Protein AF-A0A255UBE8-F1 (afdb_monomer_lite)

Radius of gyration: 16.3 Å; chains: 1; bounding box: 44×37×41 Å

Sequence (126 aa):
MAIALPIFAIVAGAEHLIARMTGATYNEVNIIVYYLVIPLSWTLMLDYITRMPFLTPMFMSAWIIFIWKDKMSFRNRCDWAFKKSVDFLLWFKKIGWNYVVSSVIICVVIPILVYIELIYAIINLN

Structure (mmCIF, N/CA/C/O backbone):
data_AF-A0A255UBE8-F1
#
_entry.id   AF-A0A255UBE8-F1
#
loop_
_atom_site.group_PDB
_atom_site.id
_atom_site.type_symbol
_atom_site.label_atom_id
_atom_site.label_alt_id
_atom_site.label_comp_id
_atom_site.label_asym_id
_atom_site.label_entity_id
_atom_site.label_seq_id
_atom_site.pdbx_PDB_ins_code
_atom_site.Cartn_x
_atom_site.Cartn_y
_atom_site.Cartn_z
_atom_site.occupancy
_atom_site.B_iso_or_equiv
_atom_site.auth_seq_id
_atom_site.auth_comp_id
_atom_site.auth_asym_id
_atom_site.auth_atom_id
_atom_site.pdbx_PDB_model_num
ATOM 1 N N . MET A 1 1 ?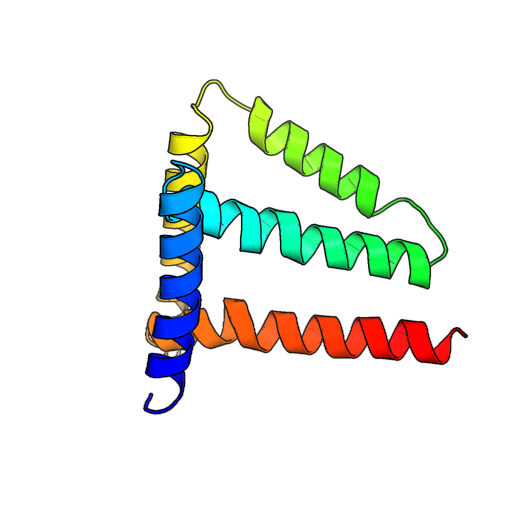 -8.830 -14.635 -16.910 1.00 59.69 1 MET A N 1
ATOM 2 C CA . MET A 1 1 ? -7.940 -13.703 -17.647 1.00 59.69 1 MET A CA 1
ATOM 3 C C . MET A 1 1 ? -8.709 -12.522 -18.243 1.00 59.69 1 MET A C 1
ATOM 5 O O . MET A 1 1 ? -8.284 -11.399 -18.021 1.00 59.69 1 MET A O 1
ATOM 9 N N . ALA A 1 2 ? -9.855 -12.756 -18.903 1.00 66.06 2 ALA A N 1
ATOM 10 C CA . ALA A 1 2 ? -10.645 -11.715 -19.581 1.00 66.06 2 ALA A CA 1
ATOM 11 C C . ALA A 1 2 ? -11.053 -10.511 -18.702 1.00 66.06 2 ALA A C 1
ATOM 13 O O . ALA A 1 2 ? -11.004 -9.386 -19.177 1.00 66.06 2 ALA A O 1
ATOM 14 N N . ILE A 1 3 ? -11.392 -10.725 -17.423 1.00 76.62 3 ILE A N 1
ATOM 15 C CA . ILE A 1 3 ? -11.846 -9.647 -16.518 1.00 76.62 3 ILE A CA 1
ATOM 16 C C . ILE A 1 3 ? -10.684 -8.995 -15.745 1.00 76.62 3 ILE A C 1
ATOM 18 O O . ILE A 1 3 ? -10.732 -7.815 -15.422 1.00 76.62 3 ILE A O 1
ATOM 22 N N . ALA A 1 4 ? -9.600 -9.730 -15.479 1.00 81.06 4 ALA A N 1
ATOM 23 C CA . ALA A 1 4 ? -8.465 -9.199 -14.718 1.00 81.06 4 ALA A CA 1
ATOM 24 C C . ALA A 1 4 ? -7.680 -8.140 -15.509 1.00 81.06 4 ALA A C 1
ATOM 26 O O . ALA A 1 4 ? -7.218 -7.158 -14.941 1.00 81.06 4 ALA A O 1
ATOM 27 N N . LEU A 1 5 ? -7.554 -8.313 -16.826 1.00 87.69 5 LEU A N 1
ATOM 28 C CA . LEU A 1 5 ? -6.809 -7.384 -17.672 1.00 87.69 5 LEU A CA 1
ATOM 29 C C . LEU A 1 5 ? -7.373 -5.946 -17.673 1.00 87.69 5 LEU A C 1
ATOM 31 O O . LEU A 1 5 ? -6.585 -5.029 -17.442 1.00 87.69 5 LEU A O 1
ATOM 35 N N . PRO A 1 6 ? -8.685 -5.705 -17.881 1.00 92.50 6 PRO A N 1
ATOM 36 C CA . PRO A 1 6 ? -9.227 -4.348 -17.828 1.00 92.50 6 PRO A CA 1
ATOM 37 C C . PRO A 1 6 ? -9.128 -3.734 -16.427 1.00 92.50 6 PRO A C 1
ATOM 39 O O . PRO A 1 6 ? -8.772 -2.566 -16.315 1.00 92.50 6 PRO A O 1
ATOM 42 N N . ILE A 1 7 ? -9.361 -4.512 -15.361 1.00 91.88 7 ILE A N 1
ATOM 43 C CA . ILE A 1 7 ? -9.212 -4.023 -13.978 1.00 91.88 7 ILE A CA 1
ATOM 44 C C . ILE A 1 7 ? -7.767 -3.590 -13.727 1.00 91.88 7 ILE A C 1
ATOM 46 O O . ILE A 1 7 ? -7.525 -2.481 -13.258 1.00 91.88 7 ILE A O 1
ATOM 50 N N . PHE A 1 8 ? -6.804 -4.437 -14.092 1.00 92.44 8 PHE A N 1
ATOM 51 C CA . PHE A 1 8 ? -5.386 -4.120 -13.975 1.00 92.44 8 PHE A CA 1
ATOM 52 C C . PHE A 1 8 ? -5.026 -2.846 -14.744 1.00 92.44 8 PHE A C 1
ATOM 54 O O . PHE A 1 8 ? -4.352 -1.978 -14.200 1.00 92.44 8 PHE A O 1
ATOM 61 N N . ALA A 1 9 ? -5.500 -2.709 -15.985 1.00 93.31 9 ALA A N 1
ATOM 62 C CA . ALA A 1 9 ? -5.220 -1.540 -16.813 1.00 93.31 9 ALA A CA 1
ATOM 63 C C . ALA A 1 9 ? -5.778 -0.243 -16.206 1.00 93.31 9 ALA A C 1
ATOM 65 O O . ALA A 1 9 ? -5.100 0.781 -16.240 1.00 93.31 9 ALA A O 1
ATOM 66 N N . ILE A 1 10 ? -6.979 -0.287 -15.621 1.00 94.81 10 ILE A N 1
ATOM 67 C CA . ILE A 1 10 ? -7.586 0.865 -14.942 1.00 94.81 10 ILE A CA 1
ATOM 68 C C . ILE A 1 10 ? -6.761 1.259 -13.716 1.00 94.81 10 ILE A C 1
ATOM 70 O O . ILE A 1 10 ? -6.408 2.426 -13.564 1.00 94.81 10 ILE A O 1
ATOM 74 N N . VAL A 1 11 ? -6.426 0.289 -12.863 1.00 94.56 11 VAL A N 1
ATOM 75 C CA . VAL A 1 11 ? -5.694 0.532 -11.612 1.00 94.56 11 VAL A CA 1
ATOM 76 C C . VAL A 1 11 ? -4.277 1.036 -11.891 1.00 94.56 11 VAL A C 1
ATOM 78 O O . VAL A 1 11 ? -3.897 2.104 -11.413 1.00 94.56 11 VAL A O 1
ATOM 81 N N . ALA A 1 12 ? -3.527 0.345 -12.753 1.00 94.25 12 ALA A N 1
ATOM 82 C CA . ALA A 1 12 ? -2.194 0.782 -13.159 1.00 94.25 12 ALA A CA 1
ATOM 83 C C . ALA A 1 12 ? -2.238 2.138 -13.886 1.00 94.25 12 ALA A C 1
ATOM 85 O O . ALA A 1 12 ? -1.360 2.979 -13.696 1.00 94.25 12 ALA A O 1
ATOM 86 N N . GLY A 1 13 ? -3.275 2.382 -14.694 1.00 95.25 13 GLY A N 1
ATOM 87 C CA . GLY A 1 13 ? -3.510 3.667 -15.348 1.00 95.25 13 GLY A CA 1
ATOM 88 C C . GLY A 1 13 ? -3.728 4.807 -14.351 1.00 95.25 13 GLY A C 1
ATOM 89 O O . GLY A 1 13 ? -3.142 5.877 -14.516 1.00 95.25 13 GLY A O 1
ATOM 90 N N . ALA A 1 14 ? -4.508 4.572 -13.292 1.00 95.69 14 ALA A N 1
ATOM 91 C CA . ALA A 1 14 ? -4.726 5.537 -12.218 1.00 95.69 14 ALA A CA 1
ATOM 92 C C . ALA A 1 14 ? -3.424 5.848 -11.462 1.00 95.69 14 ALA A C 1
ATOM 94 O O . ALA A 1 14 ? -3.098 7.014 -11.250 1.00 95.69 14 ALA A O 1
ATOM 95 N N . GLU A 1 15 ? -2.626 4.831 -11.132 1.00 95.06 15 GLU A N 1
ATOM 96 C CA . GLU A 1 15 ? -1.307 5.017 -10.511 1.00 95.06 15 GLU A CA 1
ATOM 97 C C . GLU A 1 15 ? -0.355 5.820 -11.402 1.00 95.06 15 GLU A C 1
ATOM 99 O O . GLU A 1 15 ? 0.311 6.743 -10.934 1.00 95.06 15 GLU A O 1
ATOM 104 N N . HIS A 1 16 ? -0.319 5.521 -12.703 1.00 96.06 16 HIS A N 1
ATOM 105 C CA . HIS A 1 16 ? 0.471 6.291 -13.661 1.00 96.06 16 HIS A CA 1
ATOM 106 C C . HIS A 1 16 ? -0.002 7.743 -13.785 1.00 96.06 16 HIS A C 1
ATOM 108 O O . HIS A 1 16 ? 0.830 8.637 -13.959 1.00 96.06 16 HIS A O 1
ATOM 114 N N . LEU A 1 17 ? -1.308 7.998 -13.695 1.00 96.25 17 LEU A N 1
ATOM 115 C CA . LEU A 1 17 ? -1.852 9.353 -13.688 1.00 96.25 17 LEU A CA 1
ATOM 116 C C . LEU A 1 17 ? -1.407 10.114 -12.433 1.00 96.25 17 LEU A C 1
ATOM 118 O O . LEU A 1 17 ? -0.892 11.225 -12.552 1.00 96.25 17 LEU A O 1
ATOM 122 N N . ILE A 1 18 ? -1.527 9.495 -11.256 1.00 94.94 18 ILE A N 1
ATOM 123 C CA . ILE A 1 18 ? -1.068 10.074 -9.985 1.00 94.94 18 ILE A CA 1
ATOM 124 C C . ILE A 1 18 ? 0.435 10.367 -10.047 1.00 94.94 18 ILE A C 1
ATOM 126 O O . ILE A 1 18 ? 0.862 11.460 -9.676 1.00 94.94 18 ILE A O 1
ATOM 130 N N . ALA A 1 19 ? 1.234 9.436 -10.575 1.00 95.81 19 ALA A N 1
ATOM 131 C CA . ALA A 1 19 ? 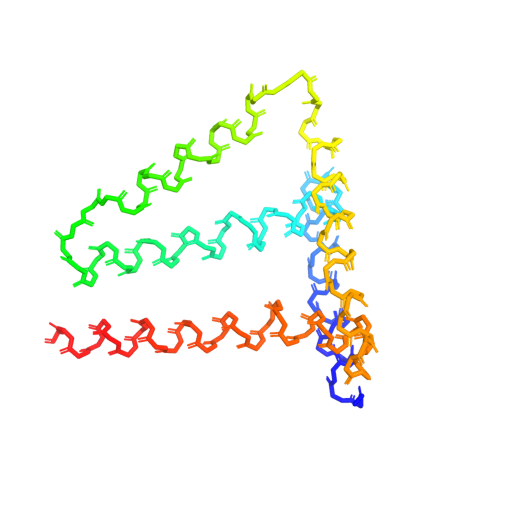2.676 9.604 -10.754 1.00 95.81 19 ALA A CA 1
ATOM 132 C C . ALA A 1 19 ? 2.993 10.838 -11.618 1.00 95.81 19 ALA A C 1
ATOM 134 O O . ALA A 1 19 ? 3.781 11.696 -11.227 1.00 95.81 19 ALA A O 1
ATOM 135 N N . ARG A 1 20 ? 2.296 11.001 -12.751 1.00 95.69 20 ARG A N 1
ATOM 136 C CA . ARG A 1 20 ? 2.448 12.183 -13.617 1.00 95.69 20 ARG A CA 1
ATOM 137 C C . ARG A 1 20 ? 2.052 13.487 -12.926 1.00 95.69 20 ARG A C 1
ATOM 139 O O . ARG A 1 20 ? 2.7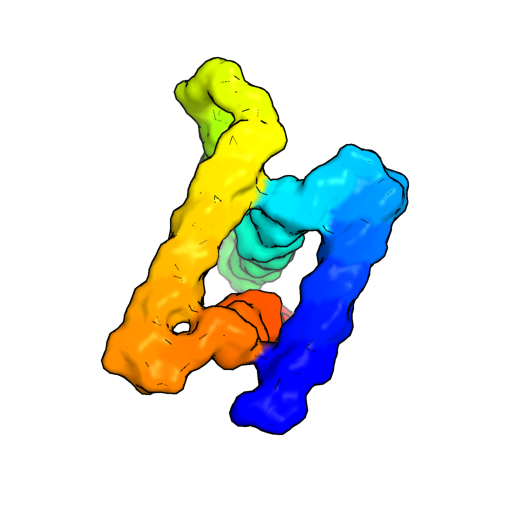45 14.482 -13.102 1.00 95.69 20 ARG A O 1
ATOM 146 N N . MET A 1 21 ? 0.960 13.493 -12.161 1.00 96.19 21 MET A N 1
ATOM 147 C CA . MET A 1 21 ? 0.469 14.697 -11.475 1.00 96.19 21 MET A CA 1
ATOM 148 C C . MET A 1 21 ? 1.374 15.137 -10.321 1.00 96.19 21 MET A C 1
ATOM 150 O O . MET A 1 21 ? 1.497 16.327 -10.056 1.00 96.19 21 MET A O 1
ATOM 154 N N . THR A 1 22 ? 1.994 14.183 -9.629 1.00 92.81 22 THR A N 1
ATOM 155 C CA . THR A 1 22 ? 2.827 14.438 -8.442 1.00 92.81 22 THR A CA 1
ATOM 156 C C . THR A 1 22 ? 4.313 14.591 -8.761 1.00 92.81 22 THR A C 1
ATOM 158 O O . THR A 1 22 ? 5.083 14.998 -7.895 1.00 92.81 22 THR A O 1
ATOM 161 N N . GLY A 1 23 ? 4.736 14.250 -9.982 1.00 93.31 23 GLY A N 1
ATOM 162 C CA . GLY A 1 23 ? 6.152 14.142 -10.344 1.00 93.31 23 GLY A CA 1
ATOM 163 C C . GLY A 1 23 ? 6.848 12.913 -9.743 1.00 93.31 23 GLY A C 1
ATOM 164 O O . GLY A 1 23 ? 8.059 12.764 -9.905 1.00 93.31 23 GLY A O 1
ATOM 165 N N . ALA A 1 24 ? 6.101 12.035 -9.068 1.00 94.12 24 ALA A N 1
ATOM 166 C CA . ALA A 1 24 ? 6.595 10.766 -8.556 1.00 94.12 24 ALA A CA 1
ATOM 167 C C . ALA A 1 24 ? 6.692 9.712 -9.671 1.00 94.12 24 ALA A C 1
ATOM 169 O O . ALA A 1 24 ? 6.129 9.831 -10.761 1.00 94.12 24 ALA A O 1
ATOM 170 N N . THR A 1 25 ? 7.405 8.633 -9.393 1.00 96.44 25 THR A N 1
ATOM 171 C CA . THR A 1 25 ? 7.438 7.438 -10.232 1.00 96.44 25 THR A CA 1
ATOM 172 C C . THR A 1 25 ? 6.239 6.537 -9.958 1.00 96.44 25 THR A C 1
ATOM 174 O O . THR A 1 25 ? 5.648 6.549 -8.880 1.00 96.44 25 THR A O 1
ATOM 177 N N . TYR A 1 26 ? 5.912 5.691 -10.934 1.00 95.38 26 TYR A N 1
ATOM 178 C CA . TYR A 1 26 ? 4.902 4.645 -10.772 1.00 95.38 26 TYR A CA 1
ATOM 179 C C . TYR A 1 26 ? 5.174 3.761 -9.541 1.00 95.38 26 TYR A C 1
ATOM 181 O O . TYR A 1 26 ? 4.268 3.507 -8.755 1.00 95.38 26 TYR A O 1
ATOM 189 N N . ASN A 1 27 ? 6.433 3.363 -9.330 1.00 96.94 27 ASN A N 1
ATOM 190 C CA . ASN A 1 27 ? 6.830 2.518 -8.203 1.00 96.94 27 ASN A CA 1
ATOM 191 C C . ASN A 1 27 ? 6.614 3.219 -6.856 1.00 96.94 27 ASN A C 1
ATOM 193 O O . ASN A 1 27 ? 6.127 2.600 -5.914 1.00 96.94 27 ASN A O 1
ATOM 197 N N . GLU A 1 28 ? 6.951 4.510 -6.760 1.00 96.94 28 GLU A N 1
ATOM 198 C CA . GLU A 1 28 ? 6.699 5.308 -5.554 1.00 96.94 28 GLU A CA 1
ATOM 199 C C . GLU A 1 28 ? 5.204 5.375 -5.244 1.00 96.94 28 GLU A C 1
ATOM 201 O O . GLU A 1 28 ? 4.808 5.092 -4.115 1.00 96.94 28 GLU A O 1
ATOM 206 N N . VAL A 1 29 ? 4.369 5.671 -6.244 1.00 97.56 29 VAL A N 1
ATOM 207 C CA . VAL A 1 29 ? 2.911 5.709 -6.069 1.00 97.56 29 VAL A CA 1
ATOM 208 C C . VAL A 1 29 ? 2.371 4.346 -5.649 1.00 97.56 29 VAL A C 1
ATOM 210 O O . VAL A 1 29 ? 1.607 4.271 -4.691 1.00 97.56 29 VAL A O 1
ATOM 213 N N . ASN A 1 30 ? 2.796 3.268 -6.308 1.00 97.06 30 ASN A N 1
ATOM 214 C CA . ASN A 1 30 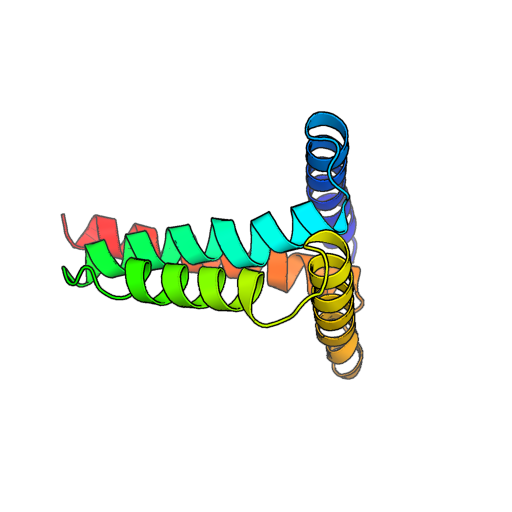? 2.358 1.912 -5.991 1.00 97.06 30 ASN A CA 1
ATOM 215 C C . ASN A 1 30 ? 2.696 1.535 -4.535 1.00 97.06 30 ASN A C 1
ATOM 217 O O . ASN A 1 30 ? 1.831 1.072 -3.791 1.00 97.06 30 ASN A O 1
ATOM 221 N N . ILE A 1 31 ? 3.925 1.823 -4.090 1.00 97.12 31 ILE A N 1
ATOM 222 C CA . ILE A 1 31 ? 4.352 1.579 -2.707 1.00 97.12 31 ILE A CA 1
ATOM 223 C C . ILE A 1 31 ? 3.573 2.447 -1.715 1.00 97.12 31 ILE A C 1
ATOM 225 O O . ILE A 1 31 ? 3.101 1.934 -0.702 1.00 97.12 31 ILE A O 1
ATOM 229 N N . ILE A 1 32 ? 3.377 3.735 -1.996 1.00 96.25 32 ILE A N 1
ATOM 230 C CA . ILE A 1 32 ? 2.589 4.615 -1.123 1.00 96.25 32 ILE A CA 1
ATOM 231 C C . ILE A 1 32 ? 1.143 4.113 -1.013 1.00 96.25 32 ILE A C 1
ATOM 233 O O . ILE A 1 32 ? 0.616 3.990 0.089 1.00 96.25 32 ILE A O 1
ATOM 237 N N . VAL A 1 33 ? 0.486 3.779 -2.120 1.00 96.38 33 VAL A N 1
ATOM 238 C CA . VAL A 1 33 ? -0.921 3.358 -2.099 1.00 96.38 33 VAL A CA 1
ATOM 239 C C . VAL A 1 33 ? -1.087 2.034 -1.353 1.00 96.38 33 VAL A C 1
ATOM 241 O O . VAL A 1 33 ? -1.876 1.957 -0.408 1.00 96.38 33 VAL A O 1
ATOM 244 N N . TYR A 1 34 ? -0.325 1.006 -1.732 1.00 96.44 34 TYR A N 1
ATOM 245 C CA . TYR A 1 34 ? -0.554 -0.354 -1.239 1.00 96.44 34 TYR A CA 1
ATOM 246 C C . TYR A 1 34 ? 0.128 -0.682 0.077 1.00 96.44 34 TYR A C 1
ATOM 248 O O . TYR A 1 34 ? -0.343 -1.569 0.785 1.00 96.44 34 TYR A O 1
ATOM 256 N N . TYR A 1 35 ? 1.210 0.012 0.422 1.00 95.88 35 TYR A N 1
ATOM 257 C CA . TYR A 1 35 ? 1.936 -0.257 1.658 1.00 95.88 35 TYR A CA 1
ATOM 258 C C . TYR A 1 35 ? 1.747 0.830 2.713 1.00 95.88 35 TYR A C 1
ATOM 260 O O . TYR A 1 35 ? 2.022 0.536 3.872 1.00 95.88 35 TYR A O 1
ATOM 268 N N . LEU A 1 36 ? 1.302 2.046 2.364 1.00 96.00 36 LEU A N 1
ATOM 269 C CA . LEU A 1 36 ? 1.026 3.117 3.332 1.00 96.00 36 LEU A CA 1
ATOM 270 C C . LEU A 1 36 ? -0.471 3.402 3.441 1.00 96.00 36 LEU A C 1
ATOM 272 O O . LEU A 1 36 ? -1.051 3.131 4.483 1.00 96.00 36 LEU A O 1
ATOM 276 N N . VAL A 1 37 ? -1.101 3.927 2.389 1.00 97.00 37 VAL A N 1
ATOM 277 C CA . VAL A 1 37 ? -2.458 4.501 2.459 1.00 97.00 37 VAL A CA 1
ATOM 278 C C . VAL A 1 37 ? -3.509 3.450 2.806 1.00 97.00 37 VAL A C 1
ATOM 280 O O . VAL A 1 37 ? -4.263 3.631 3.763 1.00 97.00 37 VAL A O 1
ATOM 283 N N . ILE A 1 38 ? -3.551 2.346 2.054 1.00 97.06 38 ILE A N 1
ATOM 284 C CA . ILE A 1 38 ? -4.541 1.288 2.277 1.00 97.06 38 ILE A CA 1
ATOM 285 C C . ILE A 1 38 ? -4.360 0.664 3.674 1.00 97.06 38 ILE A C 1
ATOM 287 O O . ILE A 1 38 ? -5.311 0.721 4.458 1.00 97.06 38 ILE A O 1
ATOM 291 N N . PRO A 1 39 ? -3.171 0.168 4.073 1.00 97.25 39 PRO A N 1
ATOM 292 C CA . PRO A 1 39 ? -3.019 -0.424 5.400 1.00 97.25 39 PRO A CA 1
ATOM 293 C C . PRO A 1 39 ? -3.204 0.576 6.550 1.00 97.25 39 PRO A C 1
ATOM 295 O O . PRO A 1 39 ? -3.775 0.204 7.571 1.00 97.25 39 PRO A O 1
ATOM 298 N N . LEU A 1 40 ? -2.799 1.844 6.390 1.00 97.62 40 LEU A N 1
ATOM 299 C CA . LEU A 1 40 ? -3.034 2.886 7.399 1.00 97.62 40 LEU A CA 1
ATOM 300 C C . LEU A 1 40 ? -4.530 3.112 7.637 1.00 97.62 40 LEU A C 1
ATOM 302 O O . LEU A 1 40 ? -4.966 3.293 8.769 1.00 97.62 40 LEU A O 1
ATOM 306 N N . SER A 1 41 ? -5.340 3.089 6.578 1.00 97.81 41 SER A N 1
ATOM 307 C CA . SER A 1 41 ? -6.789 3.203 6.746 1.00 97.81 41 SER A CA 1
ATOM 308 C C . SER A 1 41 ? -7.377 2.007 7.506 1.00 97.81 41 SER A C 1
ATOM 310 O O . SER A 1 41 ? -8.283 2.189 8.316 1.00 97.81 41 SER A O 1
ATOM 312 N N . TRP A 1 42 ? -6.827 0.800 7.326 1.00 98.06 42 TRP A N 1
ATOM 313 C CA . TRP A 1 42 ? -7.254 -0.376 8.084 1.00 98.06 42 TRP A CA 1
ATOM 314 C C . TRP A 1 42 ? -6.872 -0.279 9.555 1.00 98.06 42 TRP A C 1
ATOM 316 O O . TRP A 1 42 ? -7.693 -0.607 10.407 1.00 98.06 42 TRP A O 1
ATOM 326 N N . THR A 1 43 ? -5.663 0.190 9.876 1.00 97.75 43 THR A N 1
ATOM 327 C CA . THR A 1 43 ? -5.248 0.355 11.277 1.00 97.75 43 THR A CA 1
ATOM 328 C C . THR A 1 43 ? -6.096 1.399 11.997 1.00 97.75 43 THR A C 1
ATOM 330 O O . THR A 1 43 ? -6.481 1.160 13.137 1.00 97.75 43 THR A O 1
ATOM 333 N N . LEU A 1 44 ? -6.493 2.479 11.315 1.00 97.50 44 LEU A N 1
ATOM 334 C CA . LEU A 1 44 ? -7.444 3.462 11.848 1.00 97.50 44 LEU A CA 1
ATOM 335 C C . LEU A 1 44 ? -8.814 2.840 12.155 1.00 97.50 44 LEU A C 1
ATOM 337 O O . LEU A 1 44 ? -9.376 3.067 13.227 1.00 97.50 44 LEU A O 1
ATOM 341 N N . MET A 1 45 ? -9.353 2.039 11.231 1.00 97.31 45 MET A N 1
ATOM 342 C CA . MET A 1 45 ? -10.631 1.346 11.430 1.00 97.31 45 MET A CA 1
ATOM 343 C C . MET A 1 45 ? -10.547 0.325 12.567 1.00 97.31 45 MET A C 1
ATOM 345 O O . MET A 1 45 ? -11.462 0.239 13.382 1.00 97.31 45 MET A O 1
ATOM 349 N N . LEU A 1 46 ? -9.442 -0.414 12.663 1.00 97.31 46 LEU A N 1
ATOM 350 C CA . LEU A 1 46 ? -9.212 -1.380 13.736 1.00 97.31 46 LEU A CA 1
ATOM 351 C C . LEU A 1 46 ? -9.054 -0.706 15.101 1.00 97.31 46 LEU A C 1
ATOM 353 O O . LEU A 1 46 ? -9.634 -1.186 16.072 1.00 97.31 46 LEU A O 1
ATOM 357 N N . ASP A 1 47 ? -8.332 0.410 15.193 1.00 96.81 47 ASP A N 1
ATOM 358 C CA . ASP A 1 47 ? -8.226 1.185 16.435 1.00 96.81 47 ASP A CA 1
ATOM 359 C C . ASP A 1 47 ? -9.604 1.695 16.886 1.00 96.81 47 ASP A C 1
ATOM 361 O O . ASP A 1 47 ? -9.931 1.655 18.075 1.00 96.81 47 ASP A O 1
ATOM 365 N N . TYR A 1 48 ? -10.449 2.115 15.937 1.00 96.00 48 TYR A N 1
ATOM 366 C CA . TYR A 1 48 ? -11.833 2.495 16.222 1.00 96.00 48 TYR A CA 1
ATOM 367 C C . TYR A 1 48 ? -12.669 1.305 16.724 1.00 96.00 48 TYR A C 1
ATOM 369 O O . TYR A 1 48 ? -13.332 1.424 17.755 1.00 96.00 48 TYR A O 1
ATOM 377 N N . ILE A 1 49 ? -12.607 0.157 16.038 1.00 96.25 49 ILE A N 1
ATOM 378 C CA . ILE A 1 49 ? -13.335 -1.076 16.390 1.00 96.25 49 ILE A CA 1
ATOM 379 C C . ILE A 1 49 ? -12.925 -1.578 17.781 1.00 96.25 49 ILE A C 1
ATOM 381 O O . ILE A 1 49 ? -13.772 -1.919 18.602 1.00 96.25 49 ILE A O 1
ATOM 385 N N . THR A 1 50 ? -11.621 -1.608 18.057 1.00 94.75 50 THR A N 1
ATOM 386 C CA . THR A 1 50 ? -11.056 -2.136 19.310 1.00 94.75 50 THR A CA 1
ATOM 387 C C . THR A 1 50 ? -11.081 -1.130 20.458 1.00 94.75 50 THR A C 1
ATOM 389 O O . THR A 1 50 ? -10.823 -1.509 21.598 1.00 94.75 50 THR A O 1
ATOM 392 N N . ARG A 1 51 ? -11.386 0.148 20.177 1.00 94.44 51 ARG A N 1
ATOM 393 C CA . ARG A 1 51 ? -11.287 1.277 21.121 1.00 94.44 51 ARG A CA 1
ATOM 394 C C . ARG A 1 51 ? -9.880 1.449 21.714 1.00 94.44 51 ARG A C 1
ATOM 396 O O . ARG A 1 51 ? -9.724 2.059 22.770 1.00 94.44 51 ARG A O 1
ATOM 403 N N . MET A 1 52 ? -8.854 0.938 21.035 1.00 93.81 52 MET A N 1
ATOM 404 C CA . MET A 1 52 ? -7.456 1.013 21.453 1.00 93.81 52 MET A CA 1
ATOM 405 C C . MET A 1 52 ? -6.649 1.753 20.383 1.00 93.81 52 MET A C 1
ATOM 407 O O . MET A 1 52 ? -6.411 1.182 19.328 1.00 93.81 52 MET A O 1
ATOM 411 N N . PRO A 1 53 ? -6.184 2.993 20.619 1.00 90.81 53 PRO A N 1
ATOM 412 C CA . PRO A 1 53 ? -5.452 3.775 19.619 1.00 90.81 53 PRO A CA 1
ATOM 413 C C . PRO A 1 53 ? -3.969 3.365 19.545 1.00 90.81 53 PRO A C 1
ATOM 415 O O . PRO A 1 53 ? -3.077 4.169 19.822 1.00 90.81 53 PRO A O 1
ATOM 418 N N . PHE A 1 54 ? -3.693 2.095 19.236 1.00 94.38 54 PHE A N 1
ATOM 419 C CA . PHE A 1 54 ? -2.340 1.529 19.277 1.00 94.38 54 PHE A CA 1
ATOM 420 C C . PHE A 1 54 ? -1.817 1.089 17.906 1.00 94.38 54 PHE A C 1
ATOM 422 O O . PHE A 1 54 ? -0.637 1.304 17.612 1.00 94.38 54 PHE A O 1
ATOM 429 N N . LEU A 1 55 ? -2.659 0.515 17.040 1.00 95.88 55 LEU A N 1
ATOM 430 C CA . LEU A 1 55 ? -2.211 -0.012 15.751 1.00 95.88 55 LEU A CA 1
ATOM 431 C C . LEU A 1 55 ? -1.787 1.108 14.807 1.00 95.88 55 LEU A C 1
ATOM 433 O O . LEU A 1 55 ? -0.783 0.958 14.110 1.00 95.88 55 LEU A O 1
ATOM 437 N N . THR A 1 56 ? -2.493 2.241 14.796 1.00 96.31 56 THR A N 1
ATOM 438 C CA . THR A 1 56 ? -2.157 3.374 13.924 1.00 96.31 56 THR A CA 1
ATOM 439 C C . THR A 1 56 ? -0.796 3.976 14.283 1.00 96.31 56 THR A C 1
ATOM 441 O O . THR A 1 56 ? 0.057 4.042 13.391 1.00 96.31 56 THR A O 1
ATOM 444 N N . PRO A 1 57 ? -0.504 4.357 15.547 1.00 96.81 57 PRO A N 1
ATOM 445 C CA . PRO A 1 57 ? 0.829 4.841 15.908 1.00 96.81 57 PRO A CA 1
ATOM 446 C C . PRO A 1 57 ? 1.928 3.798 15.682 1.00 96.81 57 PRO A C 1
ATOM 448 O O . PRO A 1 57 ? 3.001 4.142 15.180 1.00 96.81 57 PRO A O 1
ATOM 451 N N . MET A 1 58 ? 1.665 2.521 15.991 1.00 96.75 58 MET A N 1
ATOM 452 C CA . MET A 1 58 ? 2.626 1.442 15.754 1.00 96.75 58 MET A CA 1
ATOM 453 C C . MET A 1 58 ? 2.961 1.327 14.261 1.00 96.75 58 MET A C 1
ATOM 455 O O . MET A 1 58 ? 4.133 1.311 13.885 1.00 96.75 58 MET A O 1
ATOM 459 N N . PHE A 1 59 ? 1.951 1.336 13.394 1.00 97.38 59 PHE A N 1
ATOM 460 C CA . PHE A 1 59 ? 2.141 1.284 11.949 1.00 97.38 59 PHE A CA 1
ATOM 461 C C . PHE A 1 59 ? 2.880 2.515 11.405 1.00 97.38 59 PHE A C 1
ATOM 463 O O . PHE A 1 59 ? 3.814 2.378 10.613 1.00 97.38 59 PHE A O 1
ATOM 470 N N . MET A 1 60 ? 2.536 3.714 11.883 1.00 97.38 60 MET A N 1
ATOM 471 C CA . MET A 1 60 ? 3.234 4.946 11.505 1.00 97.38 60 MET A CA 1
ATOM 472 C C . MET A 1 60 ? 4.702 4.930 11.940 1.00 97.38 60 MET A C 1
ATOM 474 O O . MET A 1 60 ? 5.574 5.316 11.163 1.00 97.38 60 MET A O 1
ATOM 478 N N . SER A 1 61 ? 5.005 4.430 13.141 1.00 96.38 61 SER A N 1
ATOM 479 C CA . SER A 1 61 ? 6.392 4.283 13.596 1.00 96.38 61 SER A CA 1
ATOM 480 C C . SER A 1 61 ? 7.186 3.295 12.735 1.00 96.38 61 SER A C 1
ATOM 482 O O . SER A 1 61 ? 8.328 3.584 12.378 1.00 96.38 61 SER A O 1
ATOM 484 N N . ALA A 1 62 ? 6.572 2.187 12.303 1.00 95.81 62 ALA A N 1
ATOM 485 C CA . ALA A 1 62 ? 7.187 1.258 11.358 1.00 95.81 62 ALA A CA 1
ATOM 486 C C . ALA A 1 62 ? 7.496 1.932 10.009 1.00 95.81 62 ALA A C 1
ATOM 488 O O . ALA A 1 62 ? 8.559 1.695 9.436 1.00 95.81 62 ALA A O 1
ATOM 489 N N . TRP A 1 63 ? 6.620 2.820 9.532 1.00 95.69 63 TRP A N 1
ATOM 490 C CA . TRP A 1 63 ? 6.847 3.607 8.317 1.00 95.69 63 TRP A CA 1
ATOM 491 C C . TRP A 1 63 ? 7.952 4.655 8.463 1.00 95.69 63 TRP A C 1
ATOM 493 O O . TRP A 1 63 ? 8.764 4.825 7.552 1.00 95.69 63 TRP A O 1
ATOM 503 N N . ILE A 1 64 ? 8.043 5.315 9.619 1.00 94.69 64 ILE A N 1
ATOM 504 C CA . ILE A 1 64 ? 9.157 6.220 9.930 1.00 94.69 64 ILE A CA 1
ATOM 505 C C . ILE A 1 64 ? 10.473 5.438 9.904 1.00 94.69 64 ILE A C 1
ATOM 507 O O . ILE A 1 64 ? 11.416 5.849 9.228 1.00 94.69 64 ILE A O 1
ATOM 511 N N . ILE A 1 65 ? 10.523 4.272 10.557 1.00 94.25 65 ILE A N 1
ATOM 512 C CA . ILE A 1 65 ? 11.696 3.392 10.504 1.00 94.25 65 ILE A CA 1
ATOM 513 C C . ILE A 1 65 ? 11.985 3.001 9.057 1.00 94.25 65 ILE A C 1
ATOM 515 O O . ILE A 1 65 ? 13.125 3.116 8.625 1.00 94.25 65 ILE A O 1
ATOM 519 N N . PHE A 1 66 ? 10.982 2.592 8.279 1.00 91.75 66 PHE A N 1
ATOM 520 C CA . PHE A 1 66 ? 11.169 2.232 6.875 1.00 91.75 66 PHE A CA 1
ATOM 521 C C . PHE A 1 66 ? 11.829 3.358 6.075 1.00 91.75 66 PHE A C 1
ATOM 523 O O . PHE A 1 66 ? 12.765 3.080 5.336 1.00 91.75 66 PHE A O 1
ATOM 530 N N . ILE A 1 67 ? 11.407 4.613 6.253 1.00 91.81 67 ILE A N 1
ATOM 531 C CA . ILE A 1 67 ? 11.976 5.763 5.537 1.00 91.81 67 ILE A CA 1
ATOM 532 C C . ILE A 1 67 ? 13.417 6.064 6.001 1.00 91.81 67 ILE A C 1
ATOM 534 O O . ILE A 1 67 ? 14.265 6.364 5.159 1.00 91.81 67 ILE A O 1
ATOM 538 N N . TRP A 1 68 ? 13.709 5.943 7.303 1.00 91.00 68 TRP A N 1
ATOM 539 C CA . TRP A 1 68 ? 14.953 6.429 7.931 1.00 91.00 68 TRP A CA 1
ATOM 540 C C . TRP A 1 68 ? 16.001 5.344 8.222 1.00 91.00 68 TRP A C 1
ATOM 542 O O . TRP A 1 68 ? 17.108 5.662 8.653 1.00 91.00 68 TRP A O 1
ATOM 552 N N . LYS A 1 69 ? 15.682 4.063 8.006 1.00 87.69 69 LYS A N 1
ATOM 553 C CA . LYS A 1 69 ? 16.529 2.919 8.389 1.00 87.69 69 LYS A CA 1
ATOM 554 C C . LYS A 1 69 ? 17.931 2.954 7.778 1.00 87.69 69 LYS A C 1
ATOM 556 O O . LYS A 1 69 ? 18.872 2.447 8.383 1.00 87.69 69 LYS A O 1
ATOM 561 N N . ASP A 1 70 ? 18.073 3.488 6.571 1.00 87.56 70 ASP A N 1
ATOM 562 C CA . ASP A 1 70 ? 19.343 3.521 5.848 1.00 87.56 70 ASP A CA 1
ATOM 563 C C . ASP A 1 70 ? 19.475 4.800 5.006 1.00 87.56 70 ASP A C 1
ATOM 565 O O . ASP A 1 70 ? 18.550 5.605 4.911 1.00 87.56 70 ASP A O 1
ATOM 569 N N . LYS A 1 71 ? 20.647 4.988 4.388 1.00 88.81 71 LYS A N 1
ATOM 570 C CA . LYS A 1 71 ? 20.970 6.172 3.576 1.00 88.81 71 LYS A CA 1
ATOM 571 C C . LYS A 1 71 ? 20.394 6.128 2.151 1.00 88.81 71 LYS A C 1
ATOM 573 O O . LYS A 1 71 ? 20.772 6.965 1.332 1.00 88.81 71 LYS A O 1
ATOM 578 N N . MET A 1 72 ? 19.547 5.152 1.805 1.00 89.81 72 MET A N 1
ATOM 579 C CA . MET A 1 72 ? 18.930 5.108 0.479 1.00 89.81 72 MET A CA 1
ATOM 580 C C . MET A 1 72 ? 17.955 6.271 0.307 1.00 89.81 72 MET A C 1
ATOM 582 O O . MET A 1 72 ? 17.179 6.594 1.206 1.00 89.81 72 MET A O 1
ATOM 586 N N . SER A 1 73 ? 17.952 6.864 -0.888 1.00 92.44 73 SER A N 1
ATOM 587 C CA . SER A 1 73 ? 16.893 7.793 -1.271 1.00 92.44 73 SER A CA 1
ATOM 588 C C . SER A 1 73 ? 15.535 7.087 -1.234 1.00 92.44 73 SER A C 1
ATOM 590 O O . SER A 1 73 ? 15.439 5.884 -1.498 1.00 92.44 73 SER A O 1
ATOM 592 N N . PHE A 1 74 ? 14.476 7.848 -0.944 1.00 91.56 74 PHE A N 1
ATOM 593 C CA . PHE A 1 74 ? 13.104 7.334 -0.934 1.00 91.56 74 PHE A CA 1
ATOM 594 C C . PHE A 1 74 ? 12.770 6.587 -2.232 1.00 91.56 74 PHE A C 1
ATOM 596 O O . PHE A 1 74 ? 12.306 5.452 -2.190 1.00 91.56 74 PHE A O 1
ATOM 603 N N . ARG A 1 75 ? 13.150 7.167 -3.375 1.00 93.81 75 ARG A N 1
ATOM 604 C CA . ARG A 1 75 ? 12.989 6.554 -4.693 1.00 93.81 75 ARG A CA 1
ATOM 605 C C . ARG A 1 75 ? 13.634 5.176 -4.805 1.00 93.81 75 ARG A C 1
ATOM 607 O O . ARG A 1 75 ? 12.957 4.212 -5.144 1.00 93.81 75 ARG A O 1
ATOM 614 N N . ASN A 1 76 ? 14.918 5.055 -4.462 1.00 94.69 76 ASN A N 1
ATOM 615 C CA . ASN A 1 76 ? 15.624 3.773 -4.546 1.00 94.69 76 ASN A CA 1
ATOM 616 C C . ASN A 1 76 ? 15.011 2.731 -3.599 1.00 94.69 76 ASN A C 1
ATOM 618 O O . ASN A 1 76 ? 15.012 1.536 -3.896 1.00 94.69 76 ASN A O 1
ATOM 622 N N . ARG A 1 77 ? 14.484 3.177 -2.454 1.00 94.25 77 ARG A N 1
ATOM 623 C CA . ARG A 1 77 ? 13.784 2.317 -1.498 1.00 94.25 77 ARG A CA 1
ATOM 624 C C . ARG A 1 77 ? 12.458 1.820 -2.068 1.00 94.25 77 ARG A C 1
ATOM 626 O O . ARG A 1 77 ? 12.182 0.627 -1.968 1.00 94.25 77 ARG A O 1
ATOM 633 N N . CYS A 1 78 ? 11.677 2.698 -2.693 1.00 95.06 78 CYS A N 1
ATOM 634 C CA . CYS A 1 78 ? 10.450 2.331 -3.394 1.00 95.06 78 CYS A CA 1
ATOM 635 C C . CYS A 1 78 ? 10.727 1.387 -4.566 1.00 95.06 78 CYS A C 1
ATOM 637 O O . CYS A 1 78 ? 10.035 0.386 -4.690 1.00 95.06 78 CYS A O 1
ATOM 639 N N . ASP A 1 79 ? 11.773 1.623 -5.360 1.00 96.38 79 ASP A N 1
ATOM 640 C CA . ASP A 1 79 ? 12.169 0.727 -6.454 1.00 96.38 79 ASP A CA 1
ATOM 641 C C . ASP A 1 79 ? 12.559 -0.667 -5.937 1.00 96.38 79 ASP A C 1
ATOM 643 O O . ASP A 1 79 ? 12.152 -1.690 -6.497 1.00 96.38 79 ASP A O 1
ATOM 647 N N . TRP A 1 80 ? 13.308 -0.729 -4.832 1.00 95.56 80 TRP A N 1
ATOM 648 C CA . TRP A 1 80 ? 13.656 -1.992 -4.183 1.00 95.56 80 TRP A CA 1
ATOM 649 C C . TRP A 1 80 ? 12.423 -2.716 -3.629 1.00 95.56 80 TRP A C 1
ATOM 651 O O . TRP A 1 80 ? 12.258 -3.915 -3.871 1.00 95.56 80 TRP A O 1
ATOM 661 N N . ALA A 1 81 ? 11.552 -1.999 -2.914 1.00 95.56 81 ALA A N 1
ATOM 662 C CA . ALA A 1 81 ? 10.332 -2.559 -2.341 1.00 95.56 81 ALA A CA 1
ATOM 663 C C . ALA A 1 81 ? 9.392 -3.054 -3.445 1.00 95.56 81 ALA A C 1
ATOM 665 O O . ALA A 1 81 ? 8.919 -4.184 -3.378 1.00 95.56 81 ALA A O 1
ATOM 666 N N . PHE A 1 82 ? 9.222 -2.270 -4.510 1.00 96.69 82 PHE A N 1
ATOM 667 C CA . PHE A 1 82 ? 8.403 -2.628 -5.660 1.00 96.69 82 PHE A CA 1
ATOM 668 C C . PHE A 1 82 ? 8.931 -3.885 -6.350 1.00 96.69 82 PHE A C 1
ATOM 670 O O . PHE A 1 82 ? 8.162 -4.799 -6.640 1.00 96.69 82 PHE A O 1
ATOM 677 N N . LYS A 1 83 ? 10.253 -4.005 -6.537 1.00 97.38 83 LYS A N 1
ATOM 678 C CA . LYS A 1 83 ? 10.852 -5.236 -7.073 1.00 97.38 83 LYS A CA 1
ATOM 679 C C . LYS A 1 83 ? 10.518 -6.452 -6.206 1.00 97.38 83 LYS A C 1
ATOM 681 O O . LYS A 1 83 ? 10.160 -7.497 -6.742 1.00 97.38 83 LYS A O 1
ATOM 686 N N . LYS A 1 84 ? 10.575 -6.316 -4.876 1.00 96.81 84 LYS A N 1
ATOM 687 C CA . LYS A 1 84 ? 10.168 -7.385 -3.950 1.00 96.81 84 LYS A CA 1
ATOM 688 C C . LYS A 1 84 ? 8.680 -7.717 -4.063 1.00 96.81 84 LYS A C 1
ATOM 690 O O . LYS A 1 84 ? 8.334 -8.897 -4.034 1.00 96.81 84 LYS A O 1
ATOM 695 N N . SER A 1 85 ? 7.819 -6.719 -4.243 1.00 95.56 85 SER A N 1
ATOM 696 C CA . SER A 1 85 ? 6.390 -6.920 -4.500 1.00 95.56 85 SER A CA 1
ATOM 697 C C . SER A 1 85 ? 6.155 -7.675 -5.811 1.00 95.56 85 SER A C 1
ATOM 699 O O . SER A 1 85 ? 5.379 -8.626 -5.836 1.00 95.56 85 SER A O 1
ATOM 701 N N . VAL A 1 86 ? 6.868 -7.328 -6.886 1.00 96.12 86 VAL A N 1
ATOM 702 C CA . VAL A 1 86 ? 6.796 -8.043 -8.170 1.00 96.12 86 VAL A CA 1
ATOM 703 C C . VAL A 1 86 ? 7.259 -9.492 -8.019 1.00 96.12 86 VAL A C 1
ATOM 705 O O . VAL A 1 86 ? 6.560 -10.395 -8.476 1.00 96.12 86 VAL A O 1
ATOM 708 N N . ASP A 1 87 ? 8.380 -9.737 -7.334 1.00 97.06 87 ASP A N 1
ATOM 709 C CA . ASP A 1 87 ? 8.873 -11.093 -7.056 1.00 97.06 87 ASP A CA 1
ATOM 710 C C . ASP A 1 87 ? 7.827 -11.921 -6.280 1.00 97.06 87 ASP A C 1
ATOM 712 O O . ASP A 1 87 ? 7.583 -13.084 -6.609 1.00 97.06 87 ASP A O 1
ATOM 716 N N . PHE A 1 88 ? 7.154 -11.311 -5.296 1.00 96.12 88 PHE A N 1
ATOM 717 C CA . PHE A 1 88 ? 6.056 -11.931 -4.549 1.00 96.12 88 PHE A CA 1
ATOM 718 C C . PHE A 1 88 ? 4.846 -12.251 -5.441 1.00 96.12 88 PHE A C 1
ATOM 720 O O . PHE A 1 88 ? 4.326 -13.363 -5.404 1.00 96.12 88 PHE A O 1
ATOM 727 N N . LEU A 1 89 ? 4.415 -11.325 -6.298 1.00 95.19 89 LEU A N 1
ATOM 728 C CA . LEU A 1 89 ? 3.290 -11.555 -7.213 1.00 95.19 89 LEU A CA 1
ATOM 729 C C . LEU A 1 89 ? 3.602 -12.642 -8.250 1.00 95.19 89 LEU A C 1
ATOM 731 O O . LEU A 1 89 ? 2.735 -13.447 -8.606 1.00 95.19 89 LEU A O 1
ATOM 735 N N . LEU A 1 90 ? 4.851 -12.689 -8.716 1.00 96.19 90 LEU A N 1
ATOM 736 C CA . LEU A 1 90 ? 5.346 -13.708 -9.635 1.00 96.19 90 LEU A CA 1
ATOM 737 C C . LEU A 1 90 ? 5.534 -15.070 -8.963 1.00 96.19 90 LEU A C 1
ATOM 739 O O . LEU A 1 90 ? 5.483 -16.081 -9.662 1.00 96.19 90 LEU A O 1
ATOM 743 N N . TRP A 1 91 ? 5.697 -15.137 -7.640 1.00 95.56 91 TRP A N 1
ATOM 744 C CA . TRP A 1 91 ? 5.770 -16.406 -6.910 1.00 95.56 91 TRP A CA 1
ATOM 745 C C . TRP A 1 91 ? 4.500 -17.253 -7.097 1.00 95.56 91 TRP A C 1
ATOM 747 O O . TRP A 1 91 ? 4.591 -18.476 -7.225 1.00 95.56 91 TRP A O 1
ATOM 757 N N . PHE A 1 92 ? 3.334 -16.616 -7.255 1.00 93.69 92 PHE A N 1
ATOM 758 C CA . PHE A 1 92 ? 2.069 -17.295 -7.561 1.00 93.69 92 PHE A CA 1
ATOM 759 C C . PHE A 1 92 ? 2.012 -17.926 -8.963 1.00 93.69 92 PHE A C 1
ATOM 761 O O . PHE A 1 92 ? 1.098 -18.700 -9.250 1.00 93.69 92 PHE A O 1
ATOM 768 N N . LYS A 1 93 ? 3.026 -17.725 -9.819 1.00 93.00 93 LYS A N 1
ATOM 769 C CA . LYS A 1 93 ? 3.190 -18.545 -11.034 1.00 93.00 93 LYS A CA 1
ATOM 770 C C . LYS A 1 93 ? 3.268 -20.035 -10.723 1.00 93.00 93 LYS A C 1
ATOM 772 O O . LYS A 1 93 ? 2.829 -20.837 -11.540 1.00 93.00 93 LYS A O 1
ATOM 777 N N . LYS A 1 94 ? 3.750 -20.412 -9.532 1.00 93.50 94 LYS A N 1
ATOM 778 C CA . LYS A 1 94 ? 3.784 -21.810 -9.070 1.00 93.50 94 LYS A CA 1
ATOM 779 C C . LYS A 1 94 ? 2.399 -22.456 -8.986 1.00 93.50 94 LYS A C 1
ATOM 781 O O . LYS A 1 94 ? 2.299 -23.662 -9.161 1.00 93.50 94 LYS A O 1
ATOM 786 N N . ILE A 1 95 ? 1.353 -21.664 -8.745 1.00 91.62 95 ILE A N 1
ATOM 787 C CA . ILE A 1 95 ? -0.044 -22.122 -8.696 1.00 91.62 95 ILE A CA 1
ATOM 788 C C . ILE A 1 95 ? -0.819 -21.779 -9.981 1.00 91.62 95 ILE A C 1
ATOM 790 O O . ILE A 1 95 ? -2.045 -21.823 -10.005 1.00 91.62 95 ILE A O 1
ATOM 794 N N . GLY A 1 96 ? -0.111 -21.414 -11.057 1.00 90.62 96 GLY A N 1
ATOM 795 C CA . GLY A 1 96 ? -0.694 -21.123 -12.369 1.00 90.62 96 GLY A CA 1
ATOM 796 C C . GLY A 1 96 ? -1.188 -19.686 -12.570 1.00 90.62 96 GLY A C 1
ATOM 797 O O . GLY A 1 96 ? -1.772 -19.389 -13.612 1.00 90.62 96 GLY A O 1
ATOM 798 N N . TRP A 1 97 ? -0.963 -18.769 -11.622 1.00 91.88 97 TRP A N 1
ATOM 799 C CA . TRP A 1 97 ? -1.346 -17.362 -11.794 1.00 91.88 97 TRP A CA 1
ATOM 800 C C . TRP A 1 97 ? -0.290 -16.584 -12.577 1.00 91.88 97 TRP A C 1
ATOM 802 O O . TRP A 1 97 ? 0.911 -16.766 -12.399 1.00 91.88 97 TRP A O 1
ATOM 812 N N . ASN A 1 98 ? -0.731 -15.673 -13.443 1.00 92.81 98 ASN A N 1
ATOM 813 C CA . ASN A 1 98 ? 0.170 -14.705 -14.062 1.00 92.81 98 ASN A CA 1
ATOM 814 C C . ASN A 1 98 ? 0.206 -13.407 -13.245 1.00 92.81 98 ASN A C 1
ATOM 816 O O . ASN A 1 98 ? -0.639 -13.186 -12.382 1.00 92.81 98 ASN A O 1
ATOM 820 N N . TYR A 1 99 ? 1.173 -12.540 -13.548 1.00 92.50 99 TYR A N 1
ATOM 821 C CA . TYR A 1 99 ? 1.360 -11.271 -12.842 1.00 92.50 99 TYR A CA 1
ATOM 822 C C . TYR A 1 99 ? 0.070 -10.442 -12.763 1.00 92.50 99 TYR A C 1
ATOM 824 O O . TYR A 1 99 ? -0.305 -10.024 -11.679 1.00 92.50 99 TYR A O 1
ATOM 832 N N . VAL A 1 100 ? -0.650 -10.287 -13.880 1.00 94.12 100 VAL A N 1
ATOM 833 C CA . VAL A 1 100 ? -1.899 -9.509 -13.952 1.00 94.12 100 VAL A CA 1
ATOM 834 C C . VAL A 1 100 ? -2.961 -10.067 -13.005 1.00 94.12 100 VAL A C 1
ATOM 836 O O . VAL A 1 100 ? -3.597 -9.315 -12.273 1.00 94.12 100 VAL A O 1
ATOM 839 N N . VAL A 1 101 ? -3.147 -11.389 -12.998 1.00 93.81 101 VAL A N 1
ATOM 840 C CA . VAL A 1 101 ? -4.110 -12.053 -12.111 1.00 93.81 101 VAL A CA 1
ATOM 841 C C . VAL A 1 101 ? -3.703 -11.876 -10.651 1.00 93.81 101 VAL A C 1
ATOM 843 O O . VAL A 1 101 ? -4.534 -11.449 -9.852 1.00 93.81 101 VAL A O 1
ATOM 846 N N . SER A 1 102 ? -2.435 -12.131 -10.314 1.00 94.75 102 SER A N 1
ATOM 847 C CA . SER A 1 102 ? -1.921 -11.928 -8.957 1.00 94.75 102 SER A CA 1
ATOM 848 C C . SER A 1 102 ? -2.108 -10.480 -8.501 1.00 94.75 102 SER A C 1
ATOM 850 O O . SER A 1 102 ? -2.599 -10.255 -7.402 1.00 94.75 102 SER A O 1
ATOM 852 N N . SER A 1 103 ? -1.782 -9.497 -9.345 1.00 94.00 103 SER A N 1
ATOM 853 C CA . SER A 1 103 ? -1.958 -8.076 -9.037 1.00 94.00 103 SER A CA 1
ATOM 854 C C . SER A 1 103 ? -3.417 -7.738 -8.751 1.00 94.00 103 SER A C 1
ATOM 856 O O . SER A 1 103 ? -3.701 -7.122 -7.735 1.00 94.00 103 SER A O 1
ATOM 858 N N . VAL A 1 104 ? -4.367 -8.171 -9.585 1.00 94.81 104 VAL A N 1
ATOM 859 C CA . VAL A 1 104 ? -5.791 -7.872 -9.347 1.00 94.81 104 VAL A CA 1
ATOM 860 C C . VAL A 1 104 ? -6.289 -8.519 -8.057 1.00 94.81 104 VAL A C 1
ATOM 862 O O . VAL A 1 104 ? -6.991 -7.879 -7.278 1.00 94.81 104 VAL A O 1
ATOM 865 N N . ILE A 1 105 ? -5.915 -9.770 -7.793 1.00 94.44 105 ILE A N 1
ATOM 866 C CA . ILE A 1 105 ? -6.354 -10.455 -6.575 1.00 94.44 105 ILE A CA 1
ATOM 867 C C . ILE A 1 105 ? -5.777 -9.762 -5.335 1.00 94.44 105 ILE A C 1
ATOM 869 O O . ILE A 1 105 ? -6.527 -9.393 -4.434 1.00 94.44 105 ILE A O 1
ATOM 873 N N . ILE A 1 106 ? -4.462 -9.549 -5.295 1.00 94.62 106 ILE A N 1
ATOM 874 C CA . ILE A 1 106 ? -3.771 -9.041 -4.105 1.00 94.62 106 ILE A CA 1
ATOM 875 C C . ILE A 1 106 ? -4.008 -7.542 -3.891 1.00 94.62 106 ILE A C 1
ATOM 877 O O . ILE A 1 106 ? -4.176 -7.116 -2.755 1.00 94.62 106 ILE A O 1
ATOM 881 N N . CYS A 1 107 ? -4.028 -6.740 -4.955 1.00 94.56 107 CYS A N 1
ATOM 882 C CA . CYS A 1 107 ? -4.088 -5.280 -4.861 1.00 94.56 107 CYS A CA 1
ATOM 883 C C . CYS A 1 107 ? -5.510 -4.716 -4.986 1.00 94.56 107 CYS A C 1
ATOM 885 O O . CYS A 1 107 ? -5.709 -3.529 -4.746 1.00 94.56 107 CYS A O 1
ATOM 887 N N . VAL A 1 108 ? -6.506 -5.526 -5.362 1.00 95.38 108 VAL A N 1
ATOM 888 C CA . VAL A 1 108 ? -7.895 -5.060 -5.518 1.00 95.38 108 VAL A CA 1
ATOM 889 C C . VAL A 1 108 ? -8.855 -5.933 -4.725 1.00 95.38 108 VAL A C 1
ATOM 891 O O . VAL A 1 108 ? -9.517 -5.439 -3.818 1.00 95.38 108 VAL A O 1
ATOM 894 N N . VAL A 1 109 ? -8.908 -7.235 -5.019 1.00 95.50 109 VAL A N 1
ATOM 895 C CA . VAL A 1 109 ? -9.906 -8.129 -4.409 1.00 95.50 109 VAL A CA 1
ATOM 896 C C . VAL A 1 109 ? -9.699 -8.243 -2.900 1.00 95.50 109 VAL A C 1
ATOM 898 O O . VAL A 1 109 ? -10.639 -8.007 -2.148 1.00 95.50 109 VAL A O 1
ATOM 901 N N . ILE A 1 110 ? -8.481 -8.556 -2.447 1.00 96.31 110 ILE A N 1
ATOM 902 C CA . ILE A 1 110 ? -8.185 -8.676 -1.012 1.00 96.31 110 ILE A CA 1
ATOM 903 C C . ILE A 1 110 ? -8.468 -7.356 -0.276 1.00 96.31 110 ILE A C 1
ATOM 905 O O . ILE A 1 110 ? -9.210 -7.402 0.703 1.00 96.31 110 ILE A O 1
ATOM 909 N N . PRO A 1 111 ? -7.977 -6.183 -0.730 1.00 97.12 111 PRO A N 1
ATOM 910 C CA . PRO A 1 111 ? -8.302 -4.925 -0.077 1.00 97.12 111 PRO A CA 1
ATOM 911 C C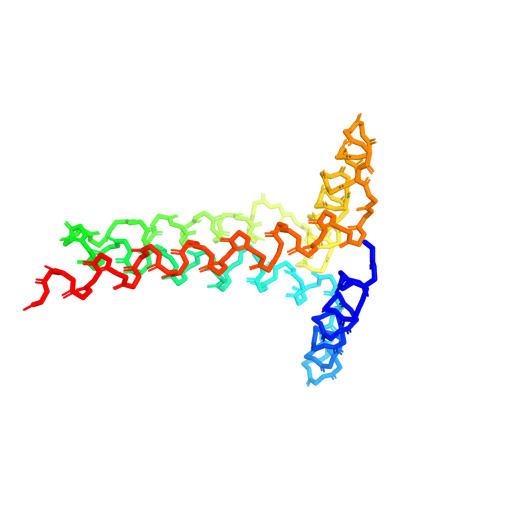 . PRO A 1 111 ? -9.795 -4.634 0.024 1.00 97.12 111 PRO A C 1
ATOM 913 O O . PRO A 1 111 ? -10.253 -4.216 1.084 1.00 97.12 111 PRO A O 1
ATOM 916 N N . ILE A 1 112 ? -10.562 -4.892 -1.041 1.00 97.50 112 ILE A N 1
ATOM 917 C CA . ILE A 1 112 ? -12.020 -4.714 -1.027 1.00 97.50 112 ILE A CA 1
ATOM 918 C C . ILE A 1 112 ? -12.663 -5.618 0.026 1.00 97.50 112 ILE A C 1
ATOM 920 O O . ILE A 1 112 ? -13.485 -5.140 0.802 1.00 97.50 112 ILE A O 1
ATOM 924 N N . LEU A 1 113 ? -12.274 -6.895 0.089 1.00 98.12 113 LEU A N 1
ATOM 925 C CA . LEU A 1 113 ? -12.795 -7.825 1.093 1.00 98.12 113 LEU A CA 1
ATOM 926 C C . LEU A 1 113 ? -12.474 -7.356 2.517 1.00 98.12 113 LEU A C 1
ATOM 928 O O . LEU A 1 113 ? -13.360 -7.344 3.364 1.00 98.12 113 LEU A O 1
ATOM 932 N N . VAL A 1 114 ? -11.244 -6.897 2.770 1.00 98.12 114 VAL A N 1
ATOM 933 C CA . VAL A 1 114 ? -10.858 -6.353 4.082 1.00 98.12 114 VAL A CA 1
ATOM 934 C C . VAL A 1 114 ? -11.698 -5.124 4.438 1.00 98.12 114 VAL A C 1
ATOM 936 O O . VAL A 1 114 ? -12.193 -5.036 5.558 1.00 98.12 114 VAL A O 1
ATOM 939 N N . TYR A 1 115 ? -11.921 -4.198 3.500 1.00 98.19 115 TYR A N 1
ATOM 940 C CA . TYR A 1 115 ? -12.794 -3.049 3.755 1.00 98.19 115 TYR A CA 1
ATOM 941 C C . TYR A 1 115 ? -14.236 -3.459 4.047 1.00 98.19 115 TYR A C 1
ATOM 943 O O . TYR A 1 115 ? -14.833 -2.883 4.950 1.00 98.19 115 TYR A O 1
ATOM 951 N N . ILE A 1 116 ? -14.794 -4.437 3.326 1.00 98.19 116 ILE A N 1
ATOM 952 C CA . ILE A 1 116 ? -16.156 -4.931 3.581 1.00 98.19 116 ILE A CA 1
ATOM 953 C C . ILE A 1 116 ? -16.276 -5.425 5.026 1.00 98.19 116 ILE A C 1
ATOM 955 O O . ILE A 1 116 ? -17.172 -4.979 5.739 1.00 98.19 116 ILE A O 1
ATOM 959 N N . GLU A 1 117 ? -15.345 -6.269 5.476 1.00 97.81 117 GLU A N 1
ATOM 960 C CA . GLU A 1 117 ? -15.345 -6.805 6.842 1.00 97.81 117 GLU A CA 1
ATOM 961 C C . GLU A 1 117 ? -15.179 -5.703 7.900 1.00 97.81 117 GLU A C 1
ATOM 963 O O . GLU A 1 117 ? -15.929 -5.653 8.876 1.00 97.81 117 GLU A O 1
ATOM 968 N N . LEU A 1 118 ? -14.239 -4.771 7.698 1.00 97.75 118 LEU A N 1
ATOM 969 C CA . LEU A 1 118 ? -14.003 -3.671 8.641 1.00 97.75 118 LEU A CA 1
ATOM 970 C C . LEU A 1 118 ? -15.201 -2.718 8.725 1.00 97.75 118 LEU A C 1
ATOM 972 O O . LEU A 1 118 ? -15.590 -2.316 9.820 1.00 97.75 118 LEU A O 1
ATOM 976 N N . ILE A 1 119 ? -15.808 -2.360 7.591 1.00 97.75 119 ILE A N 1
ATOM 977 C CA . ILE A 1 119 ? -16.998 -1.499 7.557 1.00 97.75 119 ILE A CA 1
ATOM 978 C C . ILE A 1 119 ? -18.176 -2.208 8.223 1.00 97.75 119 ILE A C 1
ATOM 980 O O . ILE A 1 119 ? -18.865 -1.601 9.040 1.00 97.75 119 ILE A O 1
ATOM 984 N N . TYR A 1 120 ? -18.393 -3.488 7.915 1.00 97.62 120 TYR A N 1
ATOM 985 C CA . TYR A 1 120 ? -19.446 -4.285 8.537 1.00 97.62 120 TYR A CA 1
ATOM 986 C C . TYR A 1 120 ? -19.281 -4.347 10.061 1.00 97.62 120 TYR A C 1
ATOM 988 O O . TYR A 1 120 ? -20.243 -4.122 10.795 1.00 97.62 120 TYR A O 1
ATOM 996 N 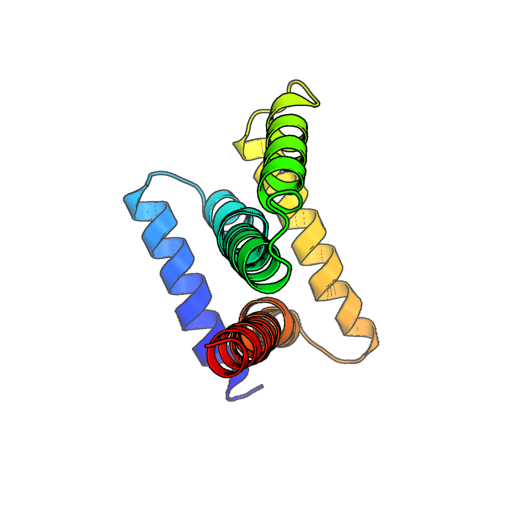N . ALA A 1 121 ? -18.059 -4.567 10.554 1.00 97.12 121 ALA A N 1
ATOM 997 C CA . ALA A 1 121 ? -17.765 -4.534 11.983 1.00 97.12 121 ALA A CA 1
ATOM 998 C C . ALA A 1 121 ? -18.083 -3.166 12.612 1.00 97.12 121 ALA A C 1
ATOM 1000 O O . ALA A 1 121 ? -18.708 -3.118 13.666 1.00 97.12 121 ALA A O 1
ATOM 1001 N N . ILE A 1 122 ? -17.717 -2.059 11.957 1.00 96.88 122 ILE A N 1
ATOM 1002 C CA . ILE A 1 122 ? -18.033 -0.699 12.428 1.00 96.88 122 ILE A CA 1
ATOM 1003 C C . ILE A 1 122 ? -19.542 -0.460 12.499 1.00 96.88 122 ILE A C 1
ATOM 1005 O O . ILE A 1 122 ? -20.015 0.112 13.478 1.00 96.88 122 ILE A O 1
ATOM 1009 N N . ILE A 1 123 ? -20.295 -0.886 11.482 1.00 97.00 123 ILE A N 1
ATOM 1010 C CA . ILE A 1 123 ? -21.753 -0.714 11.446 1.00 97.00 123 ILE A CA 1
ATOM 1011 C C . ILE A 1 123 ? -22.414 -1.482 12.593 1.00 97.00 123 ILE A C 1
ATOM 1013 O O . ILE A 1 123 ? -23.298 -0.932 13.230 1.00 97.00 123 ILE A O 1
ATOM 1017 N N . ASN A 1 124 ? -21.965 -2.703 12.898 1.00 95.12 124 ASN A N 1
ATOM 1018 C CA . ASN A 1 124 ? -22.534 -3.508 13.990 1.00 95.12 124 ASN A CA 1
ATOM 1019 C C . ASN A 1 124 ? -22.158 -3.026 15.401 1.00 95.12 124 ASN A C 1
ATOM 1021 O O . ASN A 1 124 ? -22.732 -3.502 16.378 1.00 95.12 124 ASN A O 1
ATOM 1025 N N . LEU A 1 125 ? -21.162 -2.146 15.525 1.00 90.38 125 LEU A N 1
ATOM 1026 C CA . LEU A 1 125 ? -20.776 -1.542 16.802 1.00 90.38 125 LEU A CA 1
ATOM 1027 C C . LEU A 1 125 ? -21.598 -0.293 17.153 1.00 90.38 125 LEU A C 1
ATOM 1029 O O . LEU A 1 125 ? -21.539 0.139 18.307 1.00 90.38 125 LEU A O 1
ATOM 1033 N N . ASN A 1 126 ? -22.290 0.297 16.173 1.00 73.81 126 ASN A N 1
ATOM 1034 C CA . ASN A 1 126 ? -23.150 1.472 16.334 1.00 73.81 126 ASN A CA 1
ATOM 1035 C C . ASN A 1 126 ? -24.620 1.063 16.435 1.00 73.81 126 ASN A C 1
ATOM 1037 O O . ASN A 1 126 ? -25.342 1.754 17.187 1.00 73.81 126 ASN A O 1
#

Foldseek 3Di:
DVVLVVVLCVVLVVLVVVCVVVVHDSLLSVCCVQVPVLVLVLQVLVCVLVVNNDSNVVSVVVVVCLCPVDPDDSNVSSVVVSVVVQVVLCVCVVVVDDSSRSCCCNVPVVSVVSVVVSVVSVVVVD

Secondary structure (DSSP, 8-state):
-TTHHHHHHHHHHHHHHHHHHHT--HHHHHHIIIIIIHHHHHHHHHHHHHT-TTHHHHHHHHHHHHHHSSS--HHHHHHHHHHHHHHHHHHGGGGT--HHHHHHIIIIIHHHHHHHHHHHHHHHH-

pLDDT: mean 94.16, std 5.38, range [59.69, 98.19]